Protein AF-A0A7C7GUT7-F1 (afdb_monomer_lite)

Sequence (106 aa):
MEIISRKELPSDYDKMMKTEQHHQHEIIMDKHGTIRWKEDSFIRKFTDDCSLNDIVMGFHSKGNDKNTESYRELYRKMGYSLSGYWEVFYWNMNNDIAGEYEPPKE

Foldseek 3Di:
DAWDDPVPDDPVCVVVCVQVVVDPFIWDQDPVRFIWTDADPVLLVVCVVDPPVVVQVVCVVVVHDLLHPVNLVSCNRNTHTSVVSCVCQVNCVNPVCSVVRDRDDD

Structure (mmCIF, N/CA/C/O backbone):
data_AF-A0A7C7GUT7-F1
#
_entry.id   AF-A0A7C7GUT7-F1
#
loop_
_atom_site.group_PDB
_atom_site.id
_atom_site.type_symbol
_atom_site.label_atom_id
_atom_site.label_alt_id
_atom_site.label_comp_id
_atom_site.label_asym_id
_atom_site.label_entity_id
_atom_site.label_seq_id
_atom_site.pdbx_PDB_ins_code
_atom_site.Cartn_x
_atom_site.Cartn_y
_atom_site.Cartn_z
_atom_site.occupancy
_atom_site.B_iso_or_equiv
_atom_site.auth_seq_id
_atom_site.auth_comp_id
_atom_site.auth_asym_id
_atom_site.auth_atom_id
_atom_site.pdbx_PDB_model_num
ATOM 1 N N . MET A 1 1 ? -16.261 -1.336 11.134 1.00 84.00 1 MET A N 1
ATOM 2 C CA . MET A 1 1 ? -15.263 -0.609 10.331 1.00 84.00 1 MET A CA 1
ATOM 3 C C . MET A 1 1 ? -15.704 0.830 10.311 1.00 84.00 1 MET A C 1
ATOM 5 O O . MET A 1 1 ? -16.904 1.067 10.221 1.00 84.00 1 MET A O 1
ATOM 9 N N . GLU A 1 2 ? -14.761 1.744 10.431 1.00 94.62 2 GLU A N 1
ATOM 10 C CA . GLU A 1 2 ? -15.016 3.181 10.472 1.00 94.62 2 GLU A CA 1
ATOM 11 C C . GLU A 1 2 ? -14.120 3.860 9.444 1.00 94.62 2 GLU A C 1
ATOM 13 O O . GLU A 1 2 ? -12.956 3.485 9.331 1.00 94.62 2 GLU A O 1
ATOM 18 N N . ILE A 1 3 ? -14.657 4.802 8.670 1.00 96.06 3 ILE A N 1
ATOM 19 C CA . ILE A 1 3 ? -13.856 5.605 7.740 1.00 96.06 3 ILE A CA 1
ATOM 20 C C . ILE A 1 3 ? -13.120 6.664 8.560 1.00 96.06 3 ILE A C 1
ATOM 22 O O . ILE A 1 3 ? -13.758 7.385 9.320 1.00 96.06 3 ILE A O 1
ATOM 26 N N . ILE A 1 4 ? -11.803 6.765 8.384 1.00 94.50 4 ILE A N 1
ATOM 27 C CA . ILE A 1 4 ? -10.955 7.734 9.087 1.00 94.50 4 ILE A CA 1
ATOM 28 C C . ILE A 1 4 ? -10.526 8.830 8.113 1.00 94.50 4 ILE A C 1
ATOM 30 O O . ILE A 1 4 ? -10.075 8.547 6.998 1.00 94.50 4 ILE A O 1
ATOM 34 N N . SER A 1 5 ? -10.600 10.090 8.542 1.00 92.81 5 SER A N 1
ATOM 35 C CA . SER A 1 5 ? -10.002 11.190 7.791 1.00 92.81 5 SER A CA 1
ATOM 36 C C . SER A 1 5 ? -8.476 11.121 7.826 1.00 92.81 5 SER A C 1
ATOM 38 O O . SER A 1 5 ? -7.869 10.868 8.864 1.00 92.81 5 SER A O 1
ATOM 40 N N . ARG A 1 6 ? -7.813 11.488 6.722 1.00 91.69 6 ARG A N 1
ATOM 41 C CA . ARG A 1 6 ? -6.343 11.632 6.691 1.00 91.69 6 ARG A CA 1
ATOM 42 C C . ARG A 1 6 ? -5.817 12.606 7.753 1.00 91.69 6 ARG A C 1
ATOM 44 O O . ARG A 1 6 ? -4.682 12.468 8.184 1.00 91.69 6 ARG A O 1
ATOM 51 N N . LYS A 1 7 ? -6.641 13.572 8.180 1.00 90.50 7 LYS A N 1
ATOM 52 C CA . LYS A 1 7 ? -6.302 14.560 9.221 1.00 90.50 7 LYS A CA 1
ATOM 53 C C . LYS A 1 7 ? -6.297 13.982 10.639 1.00 90.50 7 LYS A C 1
ATOM 55 O O . LYS A 1 7 ? -5.777 14.624 11.540 1.00 90.50 7 LYS A O 1
ATOM 60 N N . GLU A 1 8 ? -6.915 12.822 10.834 1.00 92.62 8 GLU A N 1
ATOM 61 C CA . GLU A 1 8 ? -7.028 12.141 12.130 1.00 92.62 8 GLU A CA 1
ATOM 62 C C . GLU A 1 8 ? -5.966 11.045 12.291 1.00 92.62 8 GLU A C 1
ATOM 64 O O . GLU A 1 8 ? -5.898 10.385 13.327 1.00 92.62 8 GLU A O 1
ATOM 69 N N . LEU A 1 9 ? -5.133 10.836 11.267 1.00 94.06 9 LEU A N 1
ATOM 70 C CA . LEU A 1 9 ? -4.046 9.873 11.327 1.00 94.06 9 LEU A CA 1
ATOM 71 C C . LEU A 1 9 ? -2.933 10.348 12.270 1.00 94.06 9 LEU A C 1
ATOM 73 O O . LEU A 1 9 ? -2.665 11.547 12.357 1.00 94.06 9 LEU A O 1
ATOM 77 N N . PRO A 1 10 ? -2.235 9.410 12.936 1.00 93.56 10 PRO A N 1
ATOM 78 C CA . PRO A 1 10 ? -0.992 9.715 13.632 1.00 93.56 10 PRO A CA 1
ATOM 79 C C . PRO A 1 10 ? 0.013 10.432 12.723 1.00 93.56 10 PRO A C 1
ATOM 81 O O . PRO A 1 10 ? 0.148 10.081 11.548 1.00 93.56 10 PRO A O 1
ATOM 84 N N . SER A 1 11 ? 0.775 11.367 13.296 1.00 93.12 11 SER A N 1
ATOM 85 C CA . SER A 1 11 ? 1.770 12.183 12.579 1.00 93.12 11 SER A CA 1
ATOM 86 C C . SER A 1 11 ? 2.833 11.365 11.847 1.00 93.12 11 SER A C 1
ATOM 88 O O . SER A 1 11 ? 3.415 11.827 10.868 1.00 93.12 11 SER A O 1
ATOM 90 N N . ASP A 1 12 ? 3.073 10.128 12.284 1.00 90.88 12 ASP A N 1
ATOM 91 C CA . ASP A 1 12 ? 4.020 9.208 11.649 1.00 90.88 12 ASP A CA 1
ATOM 92 C C . ASP A 1 12 ? 3.646 8.905 10.185 1.00 90.88 12 ASP A C 1
ATOM 94 O O . ASP A 1 12 ? 4.513 8.591 9.366 1.00 90.88 12 ASP A O 1
ATOM 98 N N . TYR A 1 13 ? 2.370 9.070 9.818 1.00 93.25 13 TYR A N 1
ATOM 99 C CA . TYR A 1 13 ? 1.887 8.890 8.450 1.00 93.25 13 TYR A CA 1
ATOM 100 C C . TYR A 1 13 ? 1.950 10.162 7.593 1.00 93.25 13 TYR A C 1
ATOM 102 O O . TYR A 1 13 ? 1.739 10.065 6.384 1.00 93.25 13 TYR A O 1
ATOM 110 N N . ASP A 1 14 ? 2.277 11.335 8.147 1.00 93.06 14 ASP A N 1
ATOM 111 C CA . ASP A 1 14 ? 2.197 12.621 7.434 1.00 93.06 14 ASP A CA 1
ATOM 112 C C . ASP A 1 14 ? 3.022 12.638 6.146 1.00 93.06 14 ASP A C 1
ATOM 114 O O . ASP A 1 14 ? 2.559 13.099 5.099 1.00 93.06 14 ASP A O 1
ATOM 118 N N . LYS A 1 15 ? 4.259 12.125 6.203 1.00 91.75 15 LYS A N 1
ATOM 119 C CA . LYS A 1 15 ? 5.143 12.063 5.030 1.00 91.75 15 LYS A CA 1
ATOM 120 C C . LYS A 1 15 ? 4.535 11.184 3.938 1.00 91.75 15 LYS A C 1
ATOM 122 O O . LYS A 1 15 ? 4.489 11.598 2.786 1.00 91.75 15 LYS A O 1
ATOM 127 N N . MET A 1 16 ? 4.048 10.004 4.317 1.00 93.50 16 MET A N 1
ATOM 128 C CA . MET A 1 16 ? 3.401 9.069 3.400 1.00 93.50 16 MET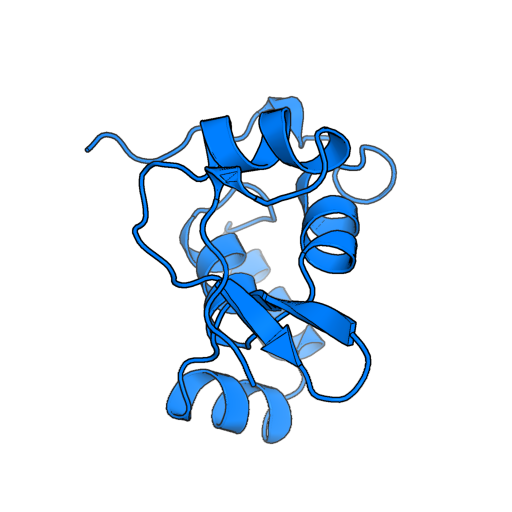 A CA 1
ATOM 129 C C . MET A 1 16 ? 2.144 9.690 2.786 1.00 93.50 16 MET A C 1
ATOM 131 O O . MET A 1 16 ? 1.992 9.692 1.573 1.00 93.50 16 MET A O 1
ATOM 135 N N . MET A 1 17 ? 1.277 10.299 3.595 1.00 93.44 17 MET A N 1
ATOM 136 C CA . MET A 1 17 ? 0.025 10.895 3.120 1.00 93.44 17 MET A CA 1
ATOM 137 C C . MET A 1 17 ? 0.235 12.071 2.164 1.00 93.44 17 MET A C 1
ATOM 139 O O . MET A 1 17 ? -0.580 12.254 1.263 1.00 93.44 17 MET A O 1
ATOM 143 N N . LYS A 1 18 ? 1.319 12.841 2.327 1.00 91.00 18 LYS A N 1
ATOM 144 C CA . LYS A 1 18 ? 1.700 13.905 1.382 1.00 91.00 18 LYS A CA 1
ATOM 145 C C . LYS A 1 18 ? 2.083 13.348 0.014 1.00 91.00 18 LYS A C 1
ATOM 147 O O . LYS A 1 18 ? 1.686 13.907 -1.000 1.00 91.00 18 LYS A O 1
ATOM 152 N N . THR A 1 19 ? 2.840 12.256 -0.029 1.00 90.88 19 THR A N 1
ATOM 153 C CA . THR A 1 19 ? 3.252 11.631 -1.295 1.00 90.88 19 THR A CA 1
ATOM 154 C C . THR A 1 19 ? 2.087 10.879 -1.960 1.00 90.88 19 THR A C 1
ATOM 156 O O . THR A 1 19 ? 1.925 10.911 -3.176 1.00 90.88 19 THR A O 1
ATOM 159 N N . GLU A 1 20 ? 1.209 10.280 -1.158 1.00 90.75 20 GLU A N 1
ATOM 160 C CA . GLU A 1 20 ? 0.033 9.499 -1.574 1.00 90.75 20 GLU A CA 1
ATOM 161 C C . GLU A 1 20 ? -1.236 10.369 -1.770 1.00 90.75 20 GLU A C 1
ATOM 163 O O . GLU A 1 20 ? -2.364 9.879 -1.699 1.00 90.75 20 GLU A O 1
ATOM 168 N N . GLN A 1 21 ? -1.100 11.688 -1.949 1.00 86.94 21 GLN A N 1
ATOM 169 C CA . GLN A 1 21 ? -2.251 12.603 -2.062 1.00 86.94 21 GLN A CA 1
ATOM 170 C C . GLN A 1 21 ? -2.966 12.560 -3.421 1.00 86.94 21 GLN A C 1
ATOM 172 O O . GLN A 1 21 ? -4.152 12.863 -3.486 1.00 86.94 21 GLN A O 1
ATOM 177 N N . HIS A 1 22 ? -2.266 12.113 -4.466 1.00 84.56 22 HIS A N 1
ATOM 178 C CA . HIS A 1 22 ? -2.741 12.054 -5.854 1.00 84.56 22 HIS A CA 1
ATOM 179 C C . HIS A 1 22 ? -3.803 10.961 -6.103 1.00 84.56 22 HIS A C 1
ATOM 181 O O . HIS A 1 22 ? -4.330 10.830 -7.205 1.00 84.56 22 HIS A O 1
ATOM 187 N N . HIS A 1 23 ? -4.140 10.161 -5.086 1.00 82.00 23 HIS A N 1
ATOM 188 C CA . HIS A 1 23 ? -5.278 9.244 -5.107 1.00 82.00 23 HIS A CA 1
ATOM 189 C C . HIS A 1 23 ? -6.196 9.508 -3.913 1.00 82.00 23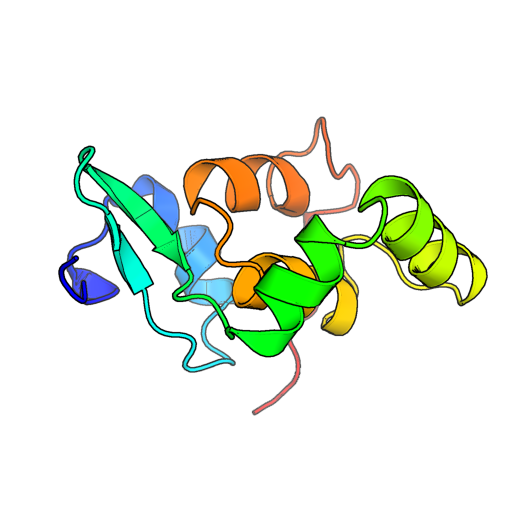 HIS A C 1
ATOM 191 O O . HIS A 1 23 ? -5.748 9.791 -2.802 1.00 82.00 23 HIS A O 1
ATOM 197 N N . GLN A 1 24 ? -7.507 9.378 -4.125 1.00 80.81 24 GLN A N 1
ATOM 198 C CA . GLN A 1 24 ? -8.525 9.539 -3.078 1.00 80.81 24 GLN A CA 1
ATOM 199 C C . GLN A 1 24 ? -8.937 8.199 -2.464 1.00 80.81 24 GLN A C 1
ATOM 201 O O . GLN A 1 24 ? -10.113 7.951 -2.202 1.00 80.81 24 GLN A O 1
ATOM 206 N N . HIS A 1 25 ? -7.972 7.302 -2.259 1.00 92.19 25 HIS A N 1
ATOM 207 C CA . HIS A 1 25 ? -8.271 6.009 -1.664 1.00 92.19 25 HIS A CA 1
ATOM 208 C C . HIS A 1 25 ? -8.669 6.183 -0.191 1.00 92.19 25 HIS A C 1
ATOM 210 O O . HIS A 1 25 ? -7.972 6.859 0.577 1.00 92.19 25 HIS A O 1
ATOM 216 N N . GLU A 1 26 ? -9.818 5.614 0.178 1.00 95.69 26 GLU A N 1
ATOM 217 C CA . GLU A 1 26 ? -10.377 5.714 1.525 1.00 95.69 26 GLU A CA 1
ATOM 218 C C . GLU A 1 26 ? -9.519 4.940 2.534 1.00 95.69 26 GLU A C 1
ATOM 220 O O . GLU A 1 26 ? -8.897 3.924 2.214 1.00 95.69 26 GLU A O 1
ATOM 225 N N . ILE A 1 27 ? -9.511 5.422 3.775 1.00 96.62 27 ILE A N 1
ATOM 226 C CA . ILE A 1 27 ? -8.799 4.813 4.897 1.00 96.62 27 ILE A CA 1
ATOM 227 C C . ILE A 1 27 ? -9.831 4.409 5.938 1.00 96.62 27 ILE A C 1
ATOM 229 O O . ILE A 1 27 ? -10.768 5.160 6.214 1.00 96.62 27 ILE A O 1
ATOM 233 N N . ILE A 1 28 ? -9.669 3.218 6.505 1.00 97.50 28 ILE A N 1
ATOM 234 C CA . ILE A 1 28 ? -10.585 2.666 7.498 1.00 97.50 28 ILE A CA 1
ATOM 235 C C . ILE A 1 28 ? -9.847 2.175 8.743 1.00 97.50 28 ILE A C 1
ATOM 237 O O . ILE A 1 28 ? -8.701 1.732 8.663 1.00 97.50 28 ILE A O 1
ATOM 241 N N . MET A 1 29 ? -10.534 2.185 9.884 1.00 97.38 29 MET A N 1
ATOM 242 C CA . MET A 1 29 ? -10.177 1.382 11.050 1.00 97.38 29 MET A CA 1
ATOM 243 C C . MET A 1 29 ? -10.953 0.067 11.014 1.00 97.38 29 MET A C 1
ATOM 245 O O . MET A 1 29 ? -12.190 0.05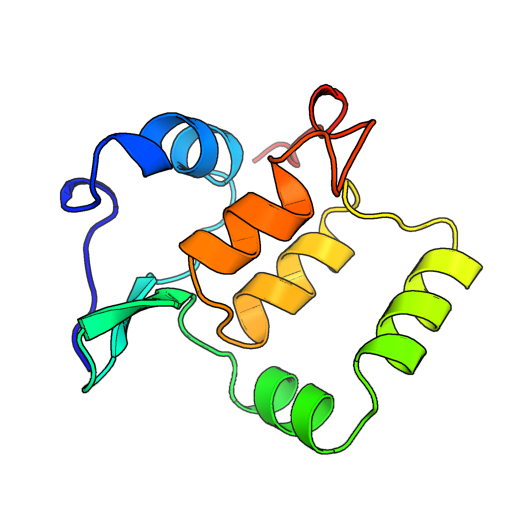6 10.916 1.00 97.38 29 MET A O 1
ATOM 249 N N . ASP A 1 30 ? -10.243 -1.056 11.096 1.00 95.56 30 ASP A N 1
ATOM 250 C CA . ASP A 1 30 ? -10.886 -2.357 11.243 1.00 95.56 30 ASP A CA 1
ATOM 251 C C . ASP A 1 30 ? -11.347 -2.624 12.686 1.00 95.56 30 ASP A C 1
ATOM 253 O O . ASP A 1 30 ? -11.094 -1.861 13.617 1.00 95.56 30 ASP A O 1
ATOM 257 N N . LYS A 1 31 ? -12.065 -3.736 12.881 1.00 94.88 31 LYS A N 1
ATOM 258 C CA . LYS A 1 31 ? -12.618 -4.132 14.189 1.00 94.88 31 LYS A CA 1
ATOM 259 C C . LYS A 1 31 ? -11.555 -4.434 15.257 1.00 94.88 31 LYS A C 1
ATOM 261 O O . LYS A 1 31 ? -11.912 -4.620 16.415 1.00 94.88 31 LYS A O 1
ATOM 266 N N . HIS A 1 32 ? -10.288 -4.541 14.865 1.00 94.75 32 HIS A N 1
ATOM 267 C CA . HIS A 1 32 ? -9.153 -4.804 15.743 1.00 94.75 32 HIS A CA 1
ATOM 268 C C . HIS A 1 32 ? -8.331 -3.537 16.021 1.00 94.75 32 HIS A C 1
ATOM 270 O O . HIS A 1 32 ? -7.301 -3.625 16.681 1.00 94.75 32 HIS A O 1
ATOM 276 N N . GLY A 1 33 ? -8.770 -2.369 15.534 1.00 94.62 33 GLY A N 1
ATOM 277 C CA . GLY A 1 33 ? -8.053 -1.104 15.692 1.00 94.62 33 GLY A CA 1
ATOM 278 C C . GLY A 1 33 ? -6.919 -0.901 14.683 1.00 94.62 33 GLY A C 1
ATOM 279 O O . GLY A 1 33 ? -6.130 0.027 14.835 1.00 94.62 33 GLY A O 1
ATOM 280 N N . THR A 1 34 ? -6.813 -1.743 13.647 1.00 96.62 34 THR A N 1
ATOM 281 C CA . THR A 1 34 ? -5.777 -1.584 12.617 1.00 96.62 34 THR A CA 1
ATOM 282 C C . THR A 1 34 ? -6.237 -0.580 11.570 1.00 96.62 34 THR A C 1
ATOM 284 O O . THR A 1 34 ? -7.322 -0.721 11.001 1.00 96.62 34 THR A O 1
ATOM 287 N N . ILE A 1 35 ? -5.389 0.405 11.274 1.00 97.38 35 ILE A N 1
ATOM 288 C CA . ILE A 1 35 ? -5.636 1.379 10.210 1.00 97.38 35 ILE A CA 1
ATOM 289 C C . ILE A 1 35 ? -5.199 0.781 8.870 1.00 97.38 35 ILE A C 1
ATOM 291 O O . ILE A 1 35 ? -4.065 0.314 8.718 1.00 97.38 35 ILE A O 1
ATOM 295 N N . ARG A 1 36 ? -6.105 0.783 7.894 1.00 97.44 36 ARG A N 1
ATOM 296 C CA . ARG A 1 36 ? -5.938 0.129 6.594 1.00 97.44 36 ARG A CA 1
ATOM 297 C C . ARG A 1 36 ? -6.420 1.018 5.461 1.00 97.44 36 ARG A C 1
ATOM 299 O O . ARG A 1 36 ? -7.300 1.857 5.647 1.00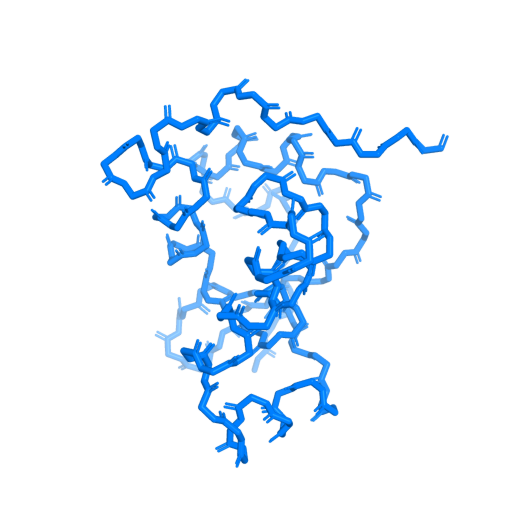 97.44 36 ARG A O 1
ATOM 306 N N . TRP A 1 37 ? -5.898 0.765 4.270 1.00 97.12 37 TRP A N 1
ATOM 307 C CA . TRP A 1 37 ? -6.570 1.164 3.039 1.00 97.12 37 TRP A CA 1
ATOM 308 C C . TRP A 1 37 ? -7.908 0.421 2.910 1.00 97.12 37 TRP A C 1
ATOM 310 O O . TRP A 1 37 ? -8.020 -0.740 3.314 1.00 97.12 37 TRP A O 1
ATOM 320 N N . LYS A 1 38 ? -8.940 1.083 2.383 1.00 96.88 38 LYS A N 1
ATOM 321 C CA . LYS A 1 38 ? -10.230 0.442 2.113 1.00 96.88 38 LYS A CA 1
ATOM 322 C C . LYS A 1 38 ? -10.104 -0.461 0.892 1.00 96.88 38 LYS A C 1
ATOM 324 O O . LYS A 1 38 ? -9.903 0.016 -0.215 1.00 96.88 38 LYS A O 1
ATOM 329 N N . GLU A 1 39 ? -10.263 -1.761 1.090 1.00 96.94 39 GLU A N 1
ATOM 330 C CA . GLU A 1 39 ? -10.118 -2.722 -0.001 1.00 96.94 39 GLU A CA 1
ATOM 331 C C . GLU A 1 39 ? -11.127 -2.527 -1.142 1.00 96.94 39 GLU A C 1
ATOM 333 O O . GLU A 1 39 ? -12.293 -2.174 -0.944 1.00 96.94 39 GLU A O 1
ATOM 338 N N . ASP A 1 40 ? -10.664 -2.843 -2.345 1.00 97.44 40 ASP A N 1
ATOM 339 C CA . ASP A 1 40 ? -11.501 -3.202 -3.474 1.00 97.44 40 ASP A CA 1
ATOM 340 C C . ASP A 1 40 ? -11.806 -4.703 -3.389 1.00 97.44 40 ASP A C 1
ATOM 342 O O . ASP A 1 40 ? -10.899 -5.535 -3.341 1.00 97.44 40 ASP A O 1
ATOM 346 N N . SER A 1 41 ? -13.092 -5.060 -3.371 1.00 96.19 41 SER A N 1
ATOM 347 C CA . SER A 1 41 ? -13.519 -6.453 -3.169 1.00 96.19 41 SER A CA 1
ATOM 348 C C . SER A 1 41 ? -12.997 -7.427 -4.233 1.00 96.19 41 SER A C 1
ATOM 350 O O . SER A 1 41 ? -12.726 -8.587 -3.917 1.00 96.19 41 SER A O 1
ATOM 352 N N . PHE A 1 42 ? -12.828 -6.972 -5.479 1.00 96.44 42 PHE A N 1
ATOM 353 C CA . PHE A 1 42 ? -12.296 -7.802 -6.553 1.00 96.44 42 PHE A CA 1
ATOM 354 C C . PHE A 1 42 ? -10.795 -8.005 -6.371 1.00 96.44 42 PHE A C 1
ATOM 356 O O . PHE A 1 42 ? -10.338 -9.145 -6.408 1.00 96.44 42 PHE A O 1
ATOM 363 N N . ILE A 1 43 ? -10.037 -6.933 -6.121 1.00 96.88 43 ILE A N 1
ATOM 364 C CA . ILE A 1 43 ? -8.588 -7.031 -5.906 1.00 96.88 43 ILE A CA 1
ATOM 365 C C . ILE A 1 43 ? -8.284 -7.857 -4.664 1.00 96.88 43 ILE A C 1
ATOM 367 O O . ILE A 1 43 ? -7.414 -8.721 -4.722 1.00 96.88 43 ILE A O 1
ATOM 371 N N . ARG A 1 44 ? -9.036 -7.662 -3.577 1.00 95.38 44 ARG A N 1
ATOM 372 C CA . ARG A 1 44 ? -8.885 -8.464 -2.366 1.00 95.38 44 ARG A CA 1
ATOM 373 C C . ARG A 1 44 ? -9.059 -9.949 -2.656 1.00 95.38 44 ARG A C 1
ATOM 375 O O . ARG A 1 44 ? -8.172 -10.741 -2.346 1.00 95.38 44 ARG A O 1
ATOM 382 N N . LYS A 1 45 ? -10.168 -10.308 -3.310 1.00 95.44 45 LYS A N 1
ATOM 383 C CA . LYS A 1 45 ? -10.442 -11.690 -3.706 1.00 95.44 45 LYS A CA 1
ATOM 384 C C . LYS A 1 45 ? -9.356 -12.235 -4.634 1.00 95.44 45 LYS A C 1
ATOM 386 O O . LYS A 1 45 ? -8.902 -13.353 -4.438 1.00 95.44 45 LYS A O 1
ATOM 391 N N . PHE A 1 46 ? -8.909 -11.445 -5.605 1.00 95.31 46 PHE A N 1
ATOM 392 C CA . PHE A 1 46 ? -7.834 -11.819 -6.518 1.00 95.31 46 PHE A CA 1
ATOM 393 C C . PHE A 1 46 ? -6.524 -12.113 -5.774 1.00 95.31 46 PHE A C 1
ATOM 395 O O . PHE A 1 46 ? -5.895 -13.128 -6.050 1.00 95.31 46 PHE A O 1
ATOM 402 N N . THR A 1 47 ? -6.137 -11.282 -4.802 1.00 94.88 47 THR A N 1
ATOM 403 C CA . THR A 1 47 ? -4.933 -11.501 -3.982 1.00 94.88 47 THR A CA 1
ATOM 404 C C . THR A 1 47 ? -5.074 -12.609 -2.937 1.00 94.88 47 THR A C 1
ATOM 406 O O . THR A 1 47 ? -4.059 -13.093 -2.452 1.00 94.88 47 THR A O 1
ATOM 409 N N . ASP A 1 48 ? -6.299 -12.998 -2.572 1.00 92.56 48 ASP A N 1
ATOM 410 C CA . ASP A 1 48 ? -6.549 -14.158 -1.708 1.00 92.56 48 ASP A CA 1
ATOM 411 C C . ASP A 1 48 ? -6.533 -15.469 -2.530 1.00 92.56 48 ASP A C 1
ATOM 413 O O . ASP A 1 48 ? -6.035 -16.491 -2.059 1.00 92.56 48 ASP A O 1
ATOM 417 N N . ASP A 1 49 ? -7.042 -15.437 -3.769 1.00 95.12 49 ASP A N 1
ATOM 418 C CA . ASP A 1 49 ? -7.097 -16.589 -4.682 1.00 95.12 49 ASP A CA 1
ATOM 419 C C . ASP A 1 49 ? -5.758 -16.830 -5.422 1.00 95.12 49 ASP A C 1
ATOM 421 O O . ASP A 1 49 ? -5.494 -17.941 -5.885 1.00 95.12 49 ASP A O 1
ATOM 425 N N . CYS A 1 50 ? -4.906 -15.806 -5.546 1.00 92.69 50 CYS A N 1
ATOM 426 C CA . CYS A 1 50 ? -3.594 -15.871 -6.197 1.00 92.69 50 CYS A CA 1
ATOM 427 C C . CYS A 1 50 ? -2.462 -15.578 -5.204 1.00 92.69 50 CYS A C 1
ATOM 429 O O . CYS A 1 50 ? -2.593 -14.755 -4.305 1.00 92.69 50 CYS A O 1
ATOM 431 N N . SER A 1 51 ? -1.293 -16.185 -5.408 1.00 91.75 51 SER A N 1
ATOM 432 C CA . SER A 1 51 ? -0.094 -15.860 -4.628 1.00 91.75 51 SER A CA 1
ATOM 433 C C . SER A 1 51 ? 0.337 -14.409 -4.873 1.00 91.75 51 SER A C 1
ATOM 435 O O . SER A 1 51 ? 0.684 -14.041 -5.998 1.00 91.75 51 SER A O 1
ATOM 437 N N . LEU A 1 52 ? 0.381 -13.588 -3.815 1.00 92.94 52 LEU A N 1
ATOM 438 C CA . LEU A 1 52 ? 0.915 -12.221 -3.893 1.00 92.94 52 LEU A CA 1
ATOM 439 C C . LEU A 1 52 ? 2.345 -12.209 -4.448 1.00 92.94 52 LEU A C 1
ATOM 441 O O . LEU A 1 52 ? 2.696 -11.319 -5.218 1.00 92.94 52 LEU A O 1
ATOM 445 N N . ASN A 1 53 ? 3.149 -13.221 -4.108 1.00 93.12 53 ASN A N 1
ATOM 446 C CA . ASN A 1 53 ? 4.497 -13.368 -4.645 1.00 93.12 53 ASN A CA 1
ATOM 447 C C . ASN A 1 53 ? 4.484 -13.530 -6.173 1.00 93.12 53 ASN A C 1
ATOM 449 O O . ASN A 1 53 ? 5.270 -12.887 -6.860 1.00 93.12 53 ASN A O 1
ATOM 453 N N . ASP A 1 54 ? 3.564 -14.327 -6.716 1.00 94.88 54 ASP A N 1
ATOM 454 C CA . ASP A 1 54 ? 3.481 -14.556 -8.163 1.00 94.88 54 ASP A CA 1
ATOM 455 C C . ASP A 1 54 ? 2.998 -13.300 -8.896 1.00 94.88 54 ASP A C 1
ATOM 457 O O . ASP A 1 54 ? 3.523 -12.956 -9.956 1.00 94.88 54 ASP A O 1
ATOM 461 N N . ILE A 1 55 ? 2.054 -12.563 -8.298 1.00 95.06 55 ILE A N 1
ATOM 462 C CA . ILE A 1 55 ? 1.602 -11.266 -8.815 1.00 95.06 55 ILE A CA 1
ATOM 463 C C . ILE A 1 55 ? 2.785 -10.292 -8.875 1.00 95.06 55 ILE A C 1
ATOM 465 O O . ILE A 1 55 ? 3.059 -9.719 -9.930 1.00 95.06 55 ILE A O 1
ATOM 469 N N . VAL A 1 56 ? 3.519 -10.140 -7.769 1.00 94.31 56 VAL A N 1
ATOM 470 C CA . VAL A 1 56 ? 4.686 -9.251 -7.658 1.00 94.31 56 VAL A CA 1
ATOM 471 C C . VAL A 1 56 ? 5.790 -9.634 -8.648 1.00 94.31 56 VAL A C 1
ATOM 473 O O . VAL A 1 56 ? 6.345 -8.763 -9.318 1.00 94.31 56 VAL A O 1
ATOM 476 N N . MET A 1 57 ? 6.068 -10.928 -8.821 1.00 94.88 57 MET A N 1
ATOM 477 C CA . MET A 1 57 ? 6.996 -11.407 -9.850 1.00 94.88 57 MET A CA 1
ATOM 478 C C . MET A 1 57 ? 6.526 -11.033 -11.262 1.00 94.88 57 MET A C 1
ATOM 480 O O . MET A 1 57 ? 7.340 -10.661 -12.110 1.00 94.88 57 MET A O 1
ATOM 484 N N . GLY A 1 58 ? 5.214 -11.061 -11.509 1.00 95.38 58 GLY A N 1
ATOM 485 C CA . GLY A 1 58 ? 4.602 -10.558 -12.737 1.00 95.38 58 GLY A CA 1
ATOM 486 C C . GLY A 1 58 ? 4.890 -9.073 -12.977 1.00 95.38 58 GLY A C 1
ATOM 487 O O . GLY A 1 58 ? 5.332 -8.717 -14.071 1.00 95.38 58 GLY A O 1
ATOM 488 N N . PHE A 1 59 ? 4.723 -8.221 -11.959 1.00 95.31 59 PHE A N 1
ATOM 489 C CA . PHE A 1 59 ? 5.093 -6.799 -12.025 1.00 95.31 59 PHE A CA 1
ATOM 490 C C . PHE A 1 59 ? 6.575 -6.622 -12.374 1.00 95.31 59 PHE A C 1
ATOM 492 O O . PHE A 1 59 ? 6.895 -5.944 -13.355 1.00 95.31 59 PHE A O 1
ATOM 499 N N . HIS A 1 60 ? 7.465 -7.303 -11.650 1.00 94.56 60 HIS A N 1
ATOM 500 C CA . HIS A 1 60 ? 8.906 -7.240 -11.900 1.00 94.56 60 HIS A CA 1
ATOM 501 C C . HIS A 1 60 ? 9.286 -7.690 -13.314 1.00 94.56 60 HIS A C 1
ATOM 503 O O . HIS A 1 60 ? 10.103 -7.042 -13.965 1.00 94.56 60 HIS A O 1
ATOM 509 N N . SER A 1 61 ? 8.643 -8.733 -13.849 1.00 96.19 61 SER A N 1
ATOM 510 C CA . SER A 1 61 ? 8.892 -9.206 -15.221 1.00 96.19 61 SER A CA 1
ATOM 511 C C . SER A 1 61 ? 8.560 -8.173 -16.310 1.00 96.19 61 SER A C 1
ATOM 513 O O . SER A 1 61 ? 9.021 -8.295 -17.445 1.00 96.19 61 SER A O 1
ATOM 515 N N . LYS A 1 62 ? 7.755 -7.156 -15.977 1.00 94.88 62 LYS A N 1
ATOM 516 C CA . LYS A 1 62 ? 7.380 -6.046 -16.862 1.00 94.88 62 LYS A CA 1
ATOM 517 C C . LYS A 1 62 ? 8.183 -4.771 -16.612 1.00 94.88 62 LYS A C 1
ATOM 519 O O . LYS A 1 62 ? 7.905 -3.767 -17.257 1.00 94.88 62 LYS A O 1
ATOM 524 N N . GLY A 1 63 ? 9.176 -4.821 -15.725 1.00 94.44 63 GLY A N 1
ATOM 525 C CA . GLY A 1 63 ? 9.969 -3.657 -15.340 1.00 94.44 63 GLY A CA 1
ATOM 526 C C . GLY A 1 63 ? 9.274 -2.747 -14.328 1.00 94.44 63 GLY A C 1
ATOM 527 O O . GLY A 1 63 ? 9.712 -1.618 -14.157 1.00 94.44 63 GLY A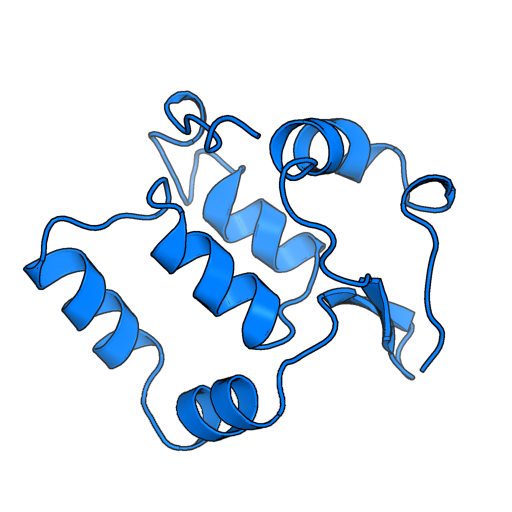 O 1
ATOM 528 N N . ASN A 1 64 ? 8.213 -3.221 -13.665 1.00 95.75 64 ASN A N 1
ATOM 529 C CA . ASN A 1 64 ? 7.589 -2.491 -12.567 1.00 95.75 64 ASN A CA 1
ATOM 530 C C . ASN A 1 64 ? 8.237 -2.888 -11.236 1.00 95.75 64 ASN A C 1
ATOM 532 O O . ASN A 1 64 ? 8.552 -4.056 -11.000 1.00 95.75 64 ASN A O 1
ATOM 536 N N . ASP A 1 65 ? 8.371 -1.929 -10.336 1.00 94.94 65 ASP A N 1
ATOM 537 C CA . ASP A 1 65 ? 8.951 -2.094 -9.007 1.00 94.94 65 ASP A CA 1
ATOM 538 C C . ASP A 1 65 ? 8.077 -1.434 -7.927 1.00 94.94 65 ASP A C 1
ATOM 540 O O . ASP A 1 65 ? 6.961 -0.981 -8.186 1.00 94.94 65 ASP A O 1
ATOM 544 N N . LYS A 1 66 ? 8.592 -1.368 -6.694 1.00 95.31 66 LYS A N 1
ATOM 545 C CA . LYS A 1 66 ? 7.898 -0.780 -5.538 1.00 95.31 66 LYS A CA 1
ATOM 546 C C . LYS A 1 66 ? 7.614 0.721 -5.692 1.00 95.31 66 LYS A C 1
ATOM 548 O O . LYS A 1 66 ? 6.765 1.255 -4.982 1.00 95.31 66 LYS A O 1
ATOM 553 N N . ASN A 1 67 ? 8.287 1.417 -6.599 1.00 95.62 67 ASN A N 1
ATOM 554 C CA . ASN A 1 67 ? 8.032 2.823 -6.902 1.00 95.62 67 ASN A CA 1
ATOM 555 C C . ASN A 1 67 ? 7.124 3.006 -8.117 1.00 95.62 67 ASN A C 1
ATOM 557 O O . ASN A 1 67 ? 6.752 4.124 -8.448 1.00 95.62 67 ASN A O 1
ATOM 561 N N . THR A 1 68 ? 6.697 1.924 -8.757 1.00 95.38 68 THR A N 1
ATOM 562 C CA . THR A 1 68 ? 5.696 2.011 -9.810 1.00 95.38 68 THR A CA 1
ATOM 563 C C . THR A 1 68 ? 4.303 2.193 -9.212 1.00 95.38 68 THR A C 1
ATOM 565 O O . THR A 1 68 ? 3.889 1.450 -8.318 1.00 95.38 68 THR A O 1
ATOM 568 N N . GLU A 1 69 ? 3.534 3.137 -9.758 1.00 94.88 69 GLU A N 1
ATOM 569 C CA . GLU A 1 69 ? 2.208 3.475 -9.237 1.00 94.88 69 GLU A CA 1
ATOM 570 C C . GLU A 1 69 ? 1.255 2.278 -9.186 1.00 94.88 69 GLU A C 1
ATOM 572 O O . GLU A 1 69 ? 0.618 2.029 -8.169 1.00 94.88 69 GLU A O 1
ATOM 577 N N . SER A 1 70 ? 1.211 1.472 -10.245 1.00 93.81 70 SER A N 1
ATOM 578 C CA . SER A 1 70 ? 0.356 0.283 -10.294 1.00 93.81 70 SER A CA 1
ATOM 579 C C . SER A 1 70 ? 0.730 -0.773 -9.244 1.00 93.81 70 SER A C 1
ATOM 581 O O . SER A 1 70 ? -0.131 -1.531 -8.800 1.00 93.81 70 SER A O 1
ATOM 583 N N . TYR A 1 71 ? 2.003 -0.833 -8.831 1.00 96.06 71 TYR A N 1
ATOM 584 C CA . TYR A 1 71 ? 2.445 -1.735 -7.763 1.00 96.06 71 TYR A CA 1
ATOM 585 C C . TYR A 1 71 ? 1.899 -1.239 -6.418 1.00 96.06 71 TYR A C 1
ATOM 587 O O . TYR A 1 71 ? 1.302 -1.996 -5.653 1.00 96.06 71 TYR A O 1
ATOM 595 N N . ARG A 1 72 ? 2.061 0.055 -6.134 1.00 96.38 72 ARG A N 1
ATOM 596 C CA . ARG A 1 72 ? 1.516 0.706 -4.935 1.00 96.38 72 ARG A CA 1
ATOM 597 C C . ARG A 1 72 ? -0.008 0.609 -4.874 1.00 96.38 72 ARG A C 1
ATOM 599 O O . ARG A 1 72 ? -0.571 0.277 -3.831 1.00 96.38 72 ARG A O 1
ATOM 606 N N . GLU A 1 73 ? -0.675 0.798 -6.008 1.00 95.56 73 GLU A N 1
ATOM 607 C CA . GLU A 1 73 ? -2.124 0.684 -6.142 1.00 95.56 73 GLU A CA 1
ATOM 608 C C . GLU A 1 73 ? -2.643 -0.707 -5.771 1.00 95.56 73 GLU A C 1
ATOM 610 O O . GLU A 1 73 ? -3.637 -0.795 -5.048 1.00 95.56 73 GLU A O 1
ATOM 615 N N . LEU A 1 74 ? -1.959 -1.779 -6.191 1.00 96.50 74 LEU A N 1
ATOM 616 C CA . LEU A 1 74 ? -2.299 -3.150 -5.796 1.00 96.50 74 LEU A CA 1
ATOM 617 C C . LEU A 1 74 ? -2.372 -3.280 -4.268 1.00 96.50 74 LEU A C 1
ATOM 619 O O . LEU A 1 74 ? -3.357 -3.795 -3.741 1.00 96.50 74 LEU A O 1
ATOM 623 N N . TYR A 1 75 ? -1.365 -2.766 -3.557 1.00 97.31 75 TYR A N 1
ATOM 624 C CA . TYR A 1 75 ? -1.301 -2.839 -2.096 1.00 97.31 75 TYR A CA 1
ATOM 625 C C . TYR A 1 75 ? -2.387 -1.996 -1.419 1.00 97.31 75 TYR A C 1
ATOM 627 O O . TYR A 1 75 ? -2.955 -2.409 -0.408 1.00 97.31 75 TYR A O 1
ATOM 635 N N . ARG A 1 76 ? -2.734 -0.831 -1.972 1.00 96.62 76 ARG A N 1
ATOM 636 C CA . ARG A 1 76 ? -3.865 -0.050 -1.448 1.00 96.62 76 ARG A CA 1
ATOM 637 C C . ARG A 1 76 ? -5.178 -0.805 -1.649 1.00 96.62 76 ARG A C 1
ATOM 639 O O . ARG A 1 76 ? -5.888 -1.076 -0.684 1.00 96.62 76 ARG A O 1
ATOM 646 N N . LYS A 1 77 ? -5.440 -1.256 -2.879 1.00 97.00 77 LYS A N 1
ATOM 647 C CA . LYS A 1 77 ? -6.685 -1.937 -3.255 1.00 97.00 77 LYS A CA 1
ATOM 648 C C . LYS A 1 77 ? -6.868 -3.314 -2.617 1.00 97.00 77 LYS A C 1
ATOM 650 O O . LYS A 1 77 ? -8.007 -3.709 -2.408 1.00 97.00 77 LYS A O 1
ATOM 655 N N . MET A 1 78 ? -5.811 -4.030 -2.235 1.00 96.88 78 MET A N 1
ATOM 656 C CA . MET A 1 78 ? -5.954 -5.263 -1.438 1.00 96.88 78 MET A CA 1
ATOM 657 C C . MET A 1 78 ? -6.303 -4.995 0.041 1.00 96.88 78 MET A C 1
ATOM 659 O O . MET A 1 78 ? -6.447 -5.931 0.827 1.00 96.88 78 MET A O 1
ATOM 663 N N . GLY A 1 79 ? -6.400 -3.723 0.444 1.00 96.50 79 GLY A N 1
ATOM 664 C CA . GLY A 1 79 ? -6.743 -3.305 1.799 1.00 96.50 79 GLY A CA 1
ATOM 665 C C . GLY A 1 79 ? -5.602 -3.423 2.797 1.00 96.50 79 GLY A C 1
ATOM 666 O O . GLY A 1 79 ? -5.845 -3.717 3.969 1.00 96.50 79 GLY A O 1
ATOM 667 N N . TYR A 1 80 ? -4.353 -3.268 2.353 1.00 97.12 80 TYR A N 1
ATOM 668 C CA . TYR A 1 80 ? -3.179 -3.448 3.209 1.00 97.12 80 TYR A CA 1
ATOM 669 C C . TYR A 1 80 ? -3.167 -2.454 4.386 1.00 97.12 80 TYR A C 1
ATOM 671 O O . TYR A 1 80 ? -3.748 -1.365 4.311 1.00 97.12 80 TYR A O 1
ATOM 679 N N . SER A 1 81 ? -2.524 -2.824 5.499 1.00 97.44 81 SER A N 1
ATOM 680 C CA . SER A 1 81 ? -2.386 -1.915 6.644 1.00 97.44 81 SER A CA 1
ATOM 681 C C . SER A 1 81 ? -1.510 -0.719 6.283 1.00 97.44 81 SER A C 1
ATOM 683 O O . SER A 1 81 ? -0.572 -0.849 5.497 1.00 97.44 81 SER A O 1
ATOM 685 N N . LEU A 1 82 ? -1.787 0.447 6.872 1.00 97.19 82 LEU A N 1
ATOM 686 C CA . LEU A 1 82 ? -0.961 1.633 6.630 1.00 97.19 82 LEU A CA 1
ATOM 687 C C . LEU A 1 82 ? 0.472 1.443 7.135 1.00 97.19 82 LEU A C 1
ATOM 689 O O . LEU A 1 82 ? 1.411 1.849 6.458 1.00 97.19 82 LEU A O 1
ATOM 693 N N . SER A 1 83 ? 0.645 0.787 8.286 1.00 97.25 83 SER A N 1
ATOM 694 C CA . SER A 1 83 ? 1.968 0.457 8.824 1.00 97.25 83 SER A CA 1
ATOM 695 C C . SER A 1 83 ? 2.737 -0.483 7.897 1.00 97.25 83 SER A C 1
ATOM 697 O O . SER A 1 83 ? 3.878 -0.204 7.548 1.00 97.25 83 SER A O 1
ATOM 699 N N . GLY A 1 84 ? 2.094 -1.547 7.413 1.00 97.25 84 GLY A N 1
ATOM 700 C CA . GLY A 1 84 ? 2.721 -2.472 6.474 1.00 97.25 84 GLY A CA 1
ATOM 701 C C . GLY A 1 84 ? 3.018 -1.806 5.130 1.00 97.25 84 GLY A C 1
ATOM 702 O O . GLY A 1 84 ? 4.047 -2.070 4.519 1.00 97.25 84 GLY A O 1
ATOM 703 N N . TYR A 1 85 ? 2.136 -0.927 4.654 1.00 97.25 85 TYR A N 1
ATOM 704 C CA . TYR A 1 85 ? 2.358 -0.176 3.421 1.00 97.25 85 TYR A CA 1
ATOM 705 C C . TYR A 1 85 ? 3.589 0.728 3.563 1.00 97.25 85 TYR A C 1
ATOM 707 O O . TYR A 1 85 ? 4.457 0.748 2.691 1.00 97.25 85 TYR A O 1
ATOM 715 N N . TRP A 1 86 ? 3.715 1.417 4.699 1.00 96.94 86 TRP A N 1
ATOM 716 C CA . TRP A 1 86 ? 4.904 2.197 5.024 1.00 96.94 86 TRP A CA 1
ATOM 717 C C . TRP A 1 86 ? 6.168 1.325 5.037 1.00 96.94 86 TRP A C 1
ATOM 719 O O . TRP A 1 86 ? 7.161 1.676 4.398 1.00 96.94 86 TRP A O 1
ATOM 729 N N . GLU A 1 87 ? 6.119 0.157 5.680 1.00 97.00 87 GLU A N 1
ATOM 730 C CA . GLU A 1 87 ? 7.244 -0.783 5.717 1.00 97.00 87 GLU A CA 1
ATOM 731 C C . GLU A 1 87 ? 7.653 -1.267 4.325 1.00 97.00 87 GLU A C 1
ATOM 733 O O . GLU A 1 87 ? 8.839 -1.448 4.081 1.00 97.00 87 GLU A O 1
ATOM 738 N N . VAL A 1 88 ? 6.716 -1.488 3.403 1.00 96.50 88 VAL A N 1
ATOM 739 C CA . VAL A 1 88 ? 7.036 -1.980 2.052 1.00 96.50 88 VAL A CA 1
ATOM 740 C C . VAL A 1 88 ? 7.600 -0.871 1.165 1.00 96.50 88 VAL A C 1
ATOM 742 O O . VAL A 1 88 ? 8.520 -1.127 0.392 1.00 96.50 88 VAL A O 1
ATOM 745 N N . PHE A 1 89 ? 7.058 0.345 1.259 1.00 96.62 89 PHE A N 1
ATOM 746 C CA . PHE A 1 89 ? 7.282 1.386 0.252 1.00 96.62 89 PHE A CA 1
ATOM 747 C C . PHE A 1 89 ? 8.136 2.570 0.714 1.00 96.62 89 PHE A C 1
ATOM 749 O O . PHE A 1 89 ? 8.701 3.256 -0.138 1.00 96.62 89 PHE A O 1
ATOM 756 N N . TYR A 1 90 ? 8.229 2.820 2.023 1.00 95.69 90 TYR A N 1
ATOM 757 C CA . TYR A 1 90 ? 8.921 3.978 2.608 1.00 95.69 90 TYR A CA 1
ATOM 758 C C . TYR A 1 90 ? 10.119 3.592 3.479 1.00 95.69 90 TYR A C 1
ATOM 760 O O . TYR A 1 90 ? 10.961 4.446 3.763 1.00 95.69 90 TYR A O 1
ATOM 768 N N . TRP A 1 91 ? 10.216 2.333 3.913 1.00 95.38 91 TRP A N 1
ATOM 769 C CA . TRP A 1 91 ? 11.342 1.867 4.713 1.00 95.38 91 TRP A CA 1
ATOM 770 C C . TRP A 1 91 ? 12.505 1.404 3.835 1.00 95.38 91 TRP A C 1
ATOM 772 O O . TRP A 1 91 ? 12.401 0.404 3.128 1.00 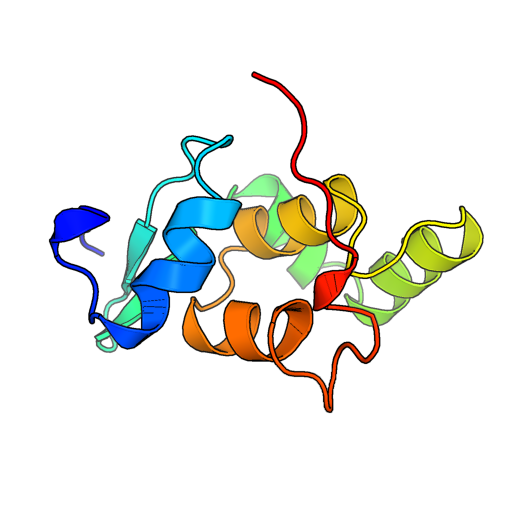95.38 91 TRP A O 1
ATOM 782 N N . ASN A 1 92 ? 13.648 2.083 3.946 1.00 93.44 92 ASN A N 1
ATOM 783 C CA . ASN A 1 92 ? 14.827 1.826 3.109 1.00 93.44 92 ASN A CA 1
ATOM 784 C C . ASN A 1 92 ? 15.367 0.385 3.174 1.00 93.44 92 ASN A C 1
ATOM 786 O O . ASN A 1 92 ? 16.017 -0.052 2.235 1.00 93.44 92 ASN A O 1
ATOM 790 N N . MET A 1 93 ? 15.117 -0.363 4.258 1.00 93.81 93 MET A N 1
ATOM 791 C CA . MET A 1 93 ? 15.544 -1.771 4.334 1.00 93.81 93 MET A CA 1
ATOM 792 C C . MET A 1 93 ? 14.720 -2.693 3.429 1.00 93.81 93 MET A C 1
ATOM 794 O O . MET A 1 93 ? 15.215 -3.732 3.003 1.00 93.81 93 MET A O 1
ATOM 798 N N . ASN A 1 94 ? 13.485 -2.302 3.118 1.00 94.06 94 ASN A N 1
ATOM 799 C CA . ASN A 1 94 ? 12.602 -3.034 2.218 1.00 94.06 94 ASN A CA 1
ATOM 800 C C . ASN A 1 94 ? 12.529 -2.401 0.825 1.00 94.06 94 ASN A C 1
ATOM 802 O O . ASN A 1 94 ? 12.218 -3.107 -0.131 1.00 94.06 94 ASN A O 1
ATOM 806 N N . ASN A 1 95 ? 12.789 -1.100 0.695 1.00 96.00 95 ASN A N 1
ATOM 807 C CA . ASN A 1 95 ? 12.805 -0.369 -0.567 1.00 96.00 95 ASN A CA 1
ATOM 808 C C . ASN A 1 95 ? 13.978 0.618 -0.564 1.00 96.00 95 ASN A C 1
ATOM 810 O O . ASN A 1 95 ? 13.841 1.758 -0.126 1.00 96.00 95 ASN A O 1
ATOM 814 N N . ASP A 1 96 ? 15.139 0.166 -1.021 1.00 95.69 96 ASP A N 1
ATOM 815 C CA . ASP A 1 96 ? 16.380 0.943 -1.075 1.00 95.69 96 ASP A CA 1
ATOM 816 C C . ASP A 1 96 ? 16.276 2.171 -1.990 1.00 95.69 96 ASP A C 1
ATOM 818 O O . ASP A 1 96 ? 16.927 3.184 -1.740 1.00 95.69 96 ASP A O 1
ATOM 822 N N . ILE A 1 97 ? 15.372 2.119 -2.967 1.00 94.69 97 ILE A N 1
ATOM 823 C CA . ILE A 1 97 ? 15.033 3.227 -3.861 1.00 94.69 97 ILE A CA 1
ATOM 824 C C . ILE A 1 97 ? 13.819 4.041 -3.387 1.00 94.69 97 ILE A C 1
ATOM 826 O O . ILE A 1 97 ? 13.280 4.825 -4.156 1.00 94.69 97 ILE A O 1
ATOM 830 N N . ALA A 1 98 ? 13.346 3.924 -2.137 1.00 93.88 98 ALA A N 1
ATOM 831 C CA . ALA A 1 98 ? 12.114 4.597 -1.676 1.00 93.88 98 ALA A CA 1
ATOM 832 C C . ALA A 1 98 ? 12.061 6.117 -1.932 1.00 93.88 98 ALA A C 1
ATOM 834 O O . ALA A 1 98 ? 10.978 6.678 -2.103 1.00 93.88 98 ALA A O 1
ATOM 835 N N . GLY A 1 99 ? 13.218 6.787 -1.958 1.00 92.56 99 GLY A N 1
ATOM 836 C CA . GLY A 1 99 ? 13.330 8.216 -2.261 1.00 92.56 99 GLY A CA 1
ATOM 837 C C . GLY A 1 99 ? 13.125 8.590 -3.734 1.00 92.56 99 GLY A C 1
ATOM 838 O O . GLY A 1 99 ? 12.977 9.772 -4.021 1.00 92.56 99 GLY A O 1
ATOM 839 N N . GLU A 1 100 ? 13.109 7.613 -4.642 1.00 94.56 100 GLU A N 1
ATOM 840 C CA . GLU A 1 100 ? 12.983 7.797 -6.096 1.00 94.56 100 GLU A CA 1
ATOM 841 C C . GLU A 1 100 ? 11.529 7.723 -6.585 1.00 94.56 100 GLU A C 1
ATOM 843 O O . GLU A 1 100 ? 11.267 7.851 -7.777 1.00 94.56 100 GLU A O 1
ATOM 848 N N . TYR A 1 101 ? 10.564 7.499 -5.688 1.00 94.06 101 TYR A N 1
ATOM 849 C CA . TYR A 1 101 ? 9.160 7.453 -6.078 1.00 94.06 101 TYR A CA 1
ATOM 850 C C . TYR A 1 101 ? 8.657 8.827 -6.537 1.00 94.06 101 TYR A C 1
ATOM 852 O O . TYR A 1 101 ? 8.593 9.777 -5.752 1.00 94.06 101 TYR A O 1
ATOM 860 N N . GLU A 1 102 ? 8.231 8.894 -7.796 1.00 91.19 102 GLU A N 1
ATOM 861 C CA . GLU A 1 102 ? 7.577 10.056 -8.386 1.00 91.19 102 GLU A CA 1
ATOM 862 C C . GLU A 1 102 ? 6.063 9.808 -8.487 1.00 91.19 102 GLU A C 1
ATOM 864 O O . GLU A 1 102 ? 5.630 8.994 -9.310 1.00 91.19 102 GLU A O 1
ATOM 869 N N . PRO A 1 103 ? 5.232 10.481 -7.668 1.00 89.44 103 PRO A N 1
ATOM 870 C CA . PRO A 1 103 ? 3.789 10.335 -7.775 1.00 89.44 103 PRO A CA 1
ATOM 871 C C . PRO A 1 103 ? 3.291 10.865 -9.134 1.00 89.44 103 PRO A C 1
ATOM 873 O O . PRO A 1 103 ? 3.802 11.883 -9.619 1.00 89.44 103 PRO A O 1
ATOM 876 N N . PRO A 1 104 ? 2.278 10.221 -9.743 1.00 87.25 104 PRO A N 1
ATOM 877 C CA . PRO A 1 104 ? 1.603 10.743 -10.924 1.00 87.25 104 PRO A CA 1
ATOM 878 C C . PRO A 1 104 ? 1.173 12.201 -10.741 1.00 87.25 104 PRO A C 1
ATOM 880 O O . PRO A 1 104 ? 0.736 12.608 -9.663 1.00 87.25 104 PRO A O 1
ATOM 883 N N . LYS A 1 105 ? 1.277 12.987 -11.816 1.00 78.88 105 LYS A N 1
ATOM 884 C CA . LYS A 1 105 ? 0.734 14.349 -11.847 1.00 78.88 105 LYS A CA 1
ATOM 885 C C . LYS A 1 105 ? -0.795 14.270 -11.910 1.00 78.88 105 LYS A C 1
ATOM 887 O O . LYS A 1 105 ? -1.314 13.488 -12.705 1.00 78.88 105 LYS A O 1
ATOM 892 N N . GLU A 1 106 ? -1.462 15.055 -11.064 1.00 61.41 106 GLU A N 1
ATOM 893 C CA . GLU A 1 106 ? -2.923 15.255 -11.075 1.00 61.41 106 GLU A CA 1
ATOM 894 C C . GLU A 1 106 ? -3.423 15.878 -12.387 1.00 61.41 106 GLU A C 1
ATOM 896 O O . GLU A 1 106 ? -2.680 16.696 -12.985 1.00 61.41 106 GLU A O 1
#

Secondary structure (DSSP, 8-state):
-EE--GGGS-GGGHHHHHHGGGS---EEE-TTS-EEE---HHHHHHHHHS-HHHHHHHHHHTT--TTSHHHHHHHHHTT-BHHHHHHHHT-TTT-TTGGG--PPP-

Radius of gyration: 13.68 Å; chains: 1; bounding box: 32×32×33 Å

pLDDT: mean 93.82, std 4.69, range [61.41, 97.5]